Protein AF-A0A2U3CEH8-F1 (afdb_monomer_lite)

Sequence (98 aa):
MVSTEKIRFQLPSSRNYFCEMKRIEYGYELIFYQAITRIKTIHISEAQIDRQYLHKVAINVGIEFYALTGPYDCADEILRQWHKHFKKKGWKERIFGR

Secondary structure (DSSP, 8-state):
-----EEEEE-TT-TTEEEEEEEETTEEEEEEEETTEEEEEEEE-GGG-SHHHHHHHHHHTT-----SS-S--HHHHHHHHHIIIIIHHHHHHHH---

pLDDT: mean 78.64, std 17.6, range [38.25, 95.06]

Foldseek 3Di:
DDPFDKDKDAFPQDPQKIWIWTADPFAIWIWIGGNNHTQDIDGDGPVQLDLVSLQVVCVVSVVDDDCPDDPGGRSNVVSVVCCVRPVVVVVVCVVDDD

Radius of gyration: 14.23 Å; chains: 1; bounding box: 28×28×47 Å

Structure (mmCIF, N/CA/C/O backbone):
data_AF-A0A2U3CEH8-F1
#
_entry.id   AF-A0A2U3CEH8-F1
#
loop_
_atom_site.group_PDB
_atom_site.id
_atom_site.type_symbol
_atom_site.label_atom_id
_atom_site.label_alt_id
_atom_site.label_comp_id
_atom_site.label_asym_id
_atom_site.label_entity_id
_atom_site.label_seq_id
_atom_site.pdbx_PDB_ins_code
_atom_site.Cartn_x
_atom_site.Cartn_y
_atom_site.Cartn_z
_atom_site.occupancy
_atom_site.B_iso_or_equiv
_atom_site.auth_seq_id
_atom_site.auth_comp_id
_atom_site.auth_asym_id
_atom_site.auth_atom_id
_atom_site.pdbx_PDB_model_num
ATOM 1 N N . MET A 1 1 ? 0.574 12.432 23.119 1.00 42.84 1 MET A N 1
ATOM 2 C CA . MET A 1 1 ? 1.517 12.092 22.030 1.00 42.84 1 MET A CA 1
ATOM 3 C C . MET A 1 1 ? 1.043 10.799 21.386 1.00 42.84 1 MET A C 1
ATOM 5 O O . MET A 1 1 ? 1.157 9.754 22.011 1.00 42.84 1 MET A O 1
ATOM 9 N N . VAL A 1 2 ? 0.419 10.863 20.208 1.00 45.81 2 VAL A N 1
ATOM 10 C CA . VAL A 1 2 ? -0.078 9.661 19.519 1.00 45.81 2 VAL A CA 1
ATOM 11 C C . VAL A 1 2 ? 1.117 8.992 18.852 1.00 45.81 2 VAL A C 1
ATOM 13 O O . VAL A 1 2 ? 1.735 9.574 17.963 1.00 45.81 2 VAL A O 1
ATOM 16 N N . SER A 1 3 ? 1.478 7.798 19.317 1.00 46.69 3 SER A N 1
ATOM 17 C CA . SER A 1 3 ? 2.444 6.947 18.628 1.00 46.69 3 SER A CA 1
ATOM 18 C C . SER A 1 3 ? 1.877 6.627 17.245 1.00 46.69 3 SER A C 1
ATOM 20 O O . SER A 1 3 ? 0.975 5.801 17.114 1.00 46.69 3 SER A O 1
ATOM 22 N N . THR A 1 4 ? 2.332 7.331 16.207 1.00 64.19 4 THR A N 1
ATOM 23 C CA . THR A 1 4 ? 1.991 6.990 14.825 1.00 64.19 4 THR A CA 1
ATOM 24 C C . THR A 1 4 ? 2.775 5.746 14.454 1.00 64.19 4 THR A C 1
ATOM 26 O O . THR A 1 4 ? 3.904 5.834 13.966 1.00 64.19 4 THR A O 1
ATOM 29 N N . GLU A 1 5 ? 2.195 4.585 14.753 1.00 80.31 5 GLU A N 1
ATOM 30 C CA . GLU A 1 5 ? 2.720 3.303 14.309 1.00 80.31 5 GLU A CA 1
ATOM 31 C C . GLU A 1 5 ? 2.964 3.356 12.802 1.00 80.31 5 GLU A C 1
ATOM 33 O O . GLU A 1 5 ? 2.061 3.663 12.017 1.00 80.31 5 GLU A O 1
ATOM 38 N N . LYS A 1 6 ? 4.208 3.073 12.418 1.00 90.44 6 LYS A N 1
ATOM 39 C CA . LYS A 1 6 ? 4.641 3.015 11.030 1.00 90.44 6 LYS A CA 1
ATOM 40 C C . LYS A 1 6 ? 5.389 1.723 10.770 1.00 90.44 6 LYS A C 1
ATOM 42 O O . LYS A 1 6 ? 6.139 1.245 11.623 1.00 90.44 6 LYS A O 1
ATOM 47 N N . ILE A 1 7 ? 5.202 1.183 9.579 1.00 93.12 7 ILE A N 1
ATOM 48 C CA . ILE A 1 7 ? 5.949 0.040 9.069 1.00 93.12 7 ILE A CA 1
ATOM 49 C C . ILE A 1 7 ? 6.456 0.375 7.678 1.00 93.12 7 ILE A C 1
ATOM 51 O O . ILE A 1 7 ? 5.759 1.030 6.912 1.00 93.12 7 ILE A O 1
ATOM 55 N N . ARG A 1 8 ? 7.647 -0.106 7.337 1.00 93.06 8 ARG A N 1
ATOM 56 C CA . ARG A 1 8 ? 8.182 -0.035 5.979 1.00 93.06 8 ARG A CA 1
ATOM 57 C C . ARG A 1 8 ? 8.504 -1.441 5.509 1.00 93.06 8 ARG A C 1
ATOM 59 O O . ARG A 1 8 ? 9.131 -2.202 6.241 1.00 93.06 8 ARG A O 1
ATOM 66 N N . PHE A 1 9 ? 8.073 -1.778 4.304 1.00 91.31 9 PHE A N 1
ATOM 67 C CA . PHE A 1 9 ? 8.269 -3.096 3.715 1.00 91.31 9 PHE A CA 1
ATOM 68 C C . PHE A 1 9 ? 8.568 -2.987 2.224 1.00 91.31 9 PHE A C 1
ATOM 70 O O . PHE A 1 9 ? 8.223 -2.009 1.560 1.00 91.31 9 PHE A O 1
ATOM 77 N N . GLN A 1 10 ? 9.267 -3.994 1.715 1.00 89.38 10 GLN A N 1
ATOM 78 C CA . GLN A 1 10 ? 9.592 -4.116 0.304 1.00 89.38 10 GLN A CA 1
ATOM 79 C C . GLN A 1 10 ? 8.401 -4.718 -0.449 1.00 89.38 10 GLN A C 1
ATOM 81 O O . GLN A 1 10 ? 7.757 -5.639 0.053 1.00 89.38 10 GLN A O 1
ATOM 86 N N . LEU A 1 11 ? 8.122 -4.213 -1.648 1.00 87.19 11 LEU A N 1
ATOM 87 C CA . LEU A 1 11 ? 7.081 -4.756 -2.518 1.00 87.19 11 LEU A CA 1
ATOM 88 C C . LEU A 1 11 ? 7.631 -5.948 -3.333 1.00 87.19 11 LEU A C 1
ATOM 90 O O . LEU A 1 11 ? 8.799 -5.928 -3.734 1.00 87.19 11 LEU A O 1
ATOM 94 N N . PRO A 1 12 ? 6.822 -7.001 -3.576 1.00 77.06 12 PRO A N 1
ATOM 95 C CA . PRO A 1 12 ? 7.292 -8.311 -4.055 1.00 77.06 12 PRO A CA 1
ATOM 96 C C . PRO A 1 12 ? 7.866 -8.304 -5.478 1.00 77.06 12 PRO A C 1
ATOM 98 O O . PRO A 1 12 ? 8.495 -9.264 -5.910 1.00 77.06 12 PRO A O 1
ATOM 101 N N . SER A 1 13 ? 7.673 -7.219 -6.210 1.00 64.88 13 SER A N 1
ATOM 102 C CA . SER A 1 13 ? 7.832 -7.169 -7.652 1.00 64.88 13 SER A CA 1
ATOM 103 C C . SER A 1 13 ? 9.092 -6.440 -8.131 1.00 64.88 13 SER A C 1
ATOM 105 O O . SER A 1 13 ? 9.440 -6.504 -9.307 1.00 64.88 13 SER A O 1
ATOM 107 N N . SER A 1 14 ? 9.832 -5.789 -7.228 1.00 64.56 14 SER A N 1
ATOM 108 C CA . SER A 1 14 ? 11.189 -5.315 -7.503 1.00 64.56 14 SER A CA 1
ATOM 109 C C . SER A 1 14 ? 11.916 -4.951 -6.211 1.00 64.56 14 SER A C 1
ATOM 111 O O . SER A 1 14 ? 11.344 -4.364 -5.293 1.00 64.56 14 SER A O 1
ATOM 113 N N . ARG A 1 15 ? 13.219 -5.263 -6.158 1.00 68.62 15 ARG A N 1
ATOM 114 C CA . ARG A 1 15 ? 14.107 -4.942 -5.022 1.00 68.62 15 ARG A CA 1
ATOM 115 C C . ARG A 1 15 ? 14.199 -3.453 -4.705 1.00 68.62 15 ARG A C 1
ATOM 117 O O . ARG A 1 15 ? 14.652 -3.088 -3.627 1.00 68.62 15 ARG A O 1
ATOM 124 N N . ASN A 1 16 ? 13.734 -2.616 -5.625 1.00 84.62 16 ASN A N 1
ATOM 125 C CA . ASN A 1 16 ? 13.814 -1.177 -5.501 1.00 84.62 16 ASN A CA 1
ATOM 126 C C . ASN A 1 16 ? 12.497 -0.543 -5.056 1.00 84.62 16 ASN A C 1
ATOM 128 O O . ASN A 1 16 ? 12.501 0.656 -4.847 1.00 84.62 16 ASN A O 1
ATOM 132 N N . TYR A 1 17 ? 11.386 -1.264 -4.895 1.00 87.81 17 TYR A N 1
ATOM 133 C CA . TYR A 1 17 ? 10.135 -0.628 -4.466 1.00 87.81 17 TYR A CA 1
ATOM 134 C C . TYR A 1 17 ? 9.812 -0.926 -3.009 1.00 87.81 17 TYR A C 1
ATOM 136 O O . TYR A 1 17 ? 9.860 -2.071 -2.557 1.00 87.81 17 TYR A O 1
ATOM 144 N N . PHE A 1 18 ? 9.439 0.123 -2.282 1.00 91.38 18 PHE A N 1
ATOM 145 C CA . PHE A 1 18 ? 9.057 0.039 -0.878 1.00 91.38 18 PHE A CA 1
ATOM 146 C C . PHE A 1 18 ? 7.747 0.776 -0.640 1.00 91.38 18 PHE A C 1
ATOM 148 O O . PHE A 1 18 ? 7.469 1.795 -1.274 1.00 91.38 18 PHE A O 1
ATOM 155 N N . CYS A 1 19 ? 6.980 0.287 0.324 1.00 92.62 19 CYS A N 1
ATOM 156 C CA . CYS A 1 19 ? 5.823 0.972 0.870 1.00 92.62 19 CYS A CA 1
ATOM 157 C C . CYS A 1 19 ? 6.063 1.213 2.364 1.00 92.62 19 CYS A C 1
ATOM 159 O O . CYS A 1 19 ? 6.442 0.298 3.099 1.00 92.62 19 CYS A O 1
ATOM 161 N N . GLU A 1 20 ? 5.883 2.452 2.807 1.00 95.06 20 GLU A N 1
ATOM 162 C CA . GLU A 1 20 ? 5.717 2.793 4.214 1.00 95.06 20 GLU A CA 1
ATOM 163 C C . GLU A 1 20 ? 4.226 2.996 4.483 1.00 95.06 20 GLU A C 1
ATOM 165 O O . GLU A 1 20 ? 3.567 3.771 3.797 1.00 95.06 20 GLU A O 1
ATOM 170 N N . MET A 1 21 ? 3.691 2.282 5.469 1.00 94.75 21 MET A N 1
ATOM 171 C CA . MET A 1 21 ? 2.315 2.422 5.927 1.00 94.75 21 MET A CA 1
ATOM 172 C C . MET A 1 21 ? 2.328 2.987 7.338 1.00 94.75 21 MET A C 1
ATOM 174 O O . MET A 1 21 ? 2.969 2.427 8.232 1.00 94.75 21 MET A O 1
ATOM 178 N N . LYS A 1 22 ? 1.592 4.074 7.543 1.00 93.38 22 LYS A N 1
ATOM 179 C CA . LYS A 1 22 ? 1.492 4.777 8.819 1.00 93.38 22 LYS A CA 1
ATOM 180 C C . LYS A 1 22 ? 0.031 4.936 9.214 1.00 93.38 22 LYS A C 1
ATOM 182 O O . LYS A 1 22 ? -0.786 5.351 8.396 1.00 93.38 22 LYS A O 1
ATOM 187 N N . ARG A 1 23 ? -0.300 4.638 10.472 1.00 90.00 23 ARG A N 1
ATOM 188 C CA . ARG A 1 23 ? -1.632 4.937 11.014 1.00 90.00 23 ARG A CA 1
ATOM 189 C C . ARG A 1 23 ? -1.752 6.438 11.279 1.00 90.00 23 ARG A C 1
ATOM 191 O O . ARG A 1 23 ? -0.874 7.030 11.909 1.00 90.00 23 ARG A O 1
ATOM 198 N N . ILE A 1 24 ? -2.838 7.031 10.805 1.00 89.31 24 ILE A N 1
ATOM 199 C CA . ILE A 1 24 ? -3.207 8.436 11.019 1.00 89.31 24 ILE A CA 1
ATOM 200 C C . ILE A 1 24 ? -4.590 8.504 11.677 1.00 89.31 24 ILE A C 1
ATOM 202 O O . ILE A 1 24 ? -5.270 7.487 11.790 1.00 89.31 24 ILE A O 1
ATOM 206 N N . GLU A 1 25 ? -5.003 9.692 12.122 1.00 84.75 25 GLU A N 1
ATOM 207 C CA . GLU A 1 25 ? -6.233 9.897 12.908 1.00 84.75 25 GLU A CA 1
ATOM 208 C C . GLU A 1 25 ? -7.483 9.274 12.259 1.00 84.75 25 GLU A C 1
ATOM 210 O O . GLU A 1 25 ? -8.266 8.621 12.942 1.00 84.75 25 GLU A O 1
ATOM 215 N N . TYR A 1 26 ? -7.608 9.378 10.931 1.00 83.81 26 TYR A N 1
ATOM 216 C CA . TYR A 1 26 ? -8.786 8.929 10.176 1.00 83.81 26 TYR A CA 1
ATOM 217 C C . TYR A 1 26 ? -8.511 7.764 9.208 1.00 83.81 26 TYR A C 1
ATOM 219 O O . TYR A 1 26 ? -9.283 7.529 8.279 1.00 83.81 26 TYR A O 1
ATOM 227 N N . GLY A 1 27 ? -7.410 7.027 9.389 1.00 90.62 27 GLY A N 1
ATOM 228 C CA . GLY A 1 27 ? -7.076 5.900 8.517 1.00 90.62 27 GLY A CA 1
ATOM 229 C C . GLY A 1 27 ? -5.583 5.627 8.422 1.00 90.62 27 GLY A C 1
ATOM 230 O O . GLY A 1 27 ? -4.891 5.489 9.434 1.00 90.62 27 GLY A O 1
ATOM 231 N N . TYR A 1 28 ? -5.090 5.527 7.190 1.00 93.50 28 TYR A N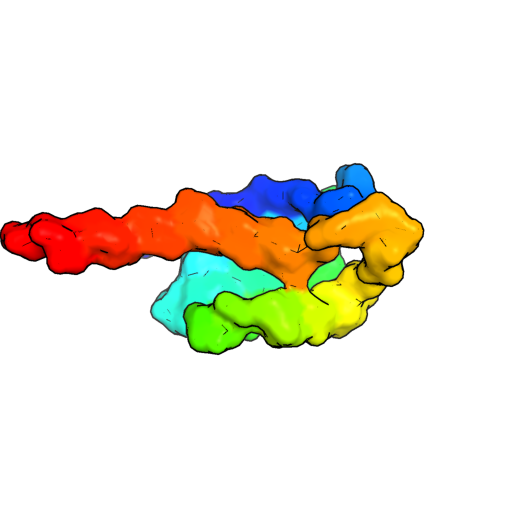 1
ATOM 232 C CA . TYR A 1 28 ? -3.723 5.135 6.884 1.00 93.50 28 TYR A CA 1
ATOM 233 C C . TYR A 1 28 ? -3.125 6.017 5.791 1.00 93.50 28 TYR A C 1
ATOM 235 O O . TYR A 1 28 ? -3.783 6.392 4.822 1.00 93.50 28 TYR A O 1
ATOM 243 N N . GLU A 1 29 ? -1.847 6.324 5.950 1.00 94.94 29 GLU A N 1
ATOM 244 C CA . GLU A 1 29 ? -1.007 6.952 4.941 1.00 94.94 29 GLU A CA 1
ATOM 245 C C . GLU A 1 29 ? -0.114 5.868 4.324 1.00 94.94 29 GLU A C 1
ATOM 247 O O . GLU A 1 29 ? 0.605 5.171 5.043 1.00 94.94 29 GLU A O 1
ATOM 252 N N . LEU A 1 30 ? -0.182 5.710 3.001 1.00 94.81 30 LEU A N 1
ATOM 253 C CA . LEU A 1 30 ? 0.699 4.860 2.206 1.00 94.81 30 LEU A CA 1
ATOM 254 C C . LEU A 1 30 ? 1.700 5.734 1.459 1.00 94.81 30 LEU A C 1
ATOM 256 O O . LEU A 1 30 ? 1.316 6.537 0.608 1.00 94.81 30 LEU A O 1
ATOM 260 N N . ILE A 1 31 ? 2.983 5.560 1.748 1.00 94.81 31 ILE A N 1
ATOM 261 C CA . ILE A 1 31 ? 4.080 6.288 1.117 1.00 94.81 31 ILE A CA 1
ATOM 262 C C . ILE A 1 31 ? 4.900 5.304 0.292 1.00 94.81 31 ILE A C 1
ATOM 264 O O . ILE A 1 31 ? 5.494 4.364 0.816 1.00 94.81 31 ILE A O 1
ATOM 268 N N . PHE A 1 32 ? 4.944 5.525 -1.012 1.00 92.62 32 PHE A N 1
ATOM 269 C CA . PHE A 1 32 ? 5.633 4.662 -1.959 1.00 92.62 32 PHE A CA 1
ATOM 270 C C . PHE A 1 32 ? 6.995 5.238 -2.323 1.00 92.62 32 PHE A C 1
ATOM 272 O O . PHE A 1 32 ? 7.120 6.436 -2.590 1.00 92.62 32 PHE A O 1
ATOM 279 N N . TYR A 1 33 ? 8.006 4.374 -2.374 1.00 91.81 33 TYR A N 1
ATOM 280 C CA . TYR A 1 33 ? 9.383 4.726 -2.701 1.00 91.81 33 TYR A CA 1
ATOM 281 C C . TYR A 1 33 ? 9.924 3.859 -3.835 1.00 91.81 33 TYR A C 1
ATOM 283 O O . TYR A 1 33 ? 9.630 2.664 -3.893 1.00 91.81 33 TYR A O 1
ATOM 291 N N . GLN A 1 34 ? 10.780 4.457 -4.666 1.00 89.38 34 GLN A N 1
ATOM 292 C CA . GLN A 1 34 ? 11.697 3.767 -5.568 1.00 89.38 34 GLN A CA 1
ATOM 293 C C . GLN A 1 34 ? 13.121 4.033 -5.065 1.00 89.38 34 GLN A C 1
ATOM 295 O O . GLN A 1 34 ? 13.587 5.171 -5.043 1.00 89.38 34 GLN A O 1
ATOM 300 N N . ALA A 1 35 ? 13.795 2.987 -4.604 1.00 87.31 35 ALA A N 1
ATOM 301 C CA . ALA A 1 35 ? 14.998 3.027 -3.791 1.00 87.31 35 ALA A CA 1
ATOM 302 C C . ALA A 1 35 ? 14.799 3.936 -2.561 1.00 87.31 35 ALA A C 1
ATOM 304 O O . ALA A 1 35 ? 14.063 3.590 -1.632 1.00 87.31 35 ALA A O 1
ATOM 305 N N . ILE A 1 36 ? 15.436 5.106 -2.564 1.00 88.25 36 ILE A N 1
ATOM 306 C CA . ILE A 1 36 ? 15.341 6.114 -1.499 1.00 88.25 36 ILE A CA 1
ATOM 307 C C . ILE A 1 36 ? 14.380 7.258 -1.842 1.00 88.25 36 ILE A C 1
ATOM 309 O O . ILE A 1 36 ? 14.003 8.028 -0.960 1.00 88.25 36 ILE A O 1
ATOM 313 N N . THR A 1 37 ? 13.954 7.363 -3.100 1.00 89.81 37 THR A N 1
ATOM 314 C CA . THR A 1 37 ? 13.152 8.481 -3.598 1.00 89.81 37 THR A CA 1
ATOM 315 C C . THR A 1 37 ? 11.675 8.217 -3.353 1.00 89.81 37 THR A C 1
ATOM 317 O O . THR A 1 37 ? 11.147 7.181 -3.757 1.00 89.81 37 THR A O 1
ATOM 320 N N . ARG A 1 38 ? 10.986 9.160 -2.704 1.00 93.00 38 ARG A N 1
ATOM 321 C CA . ARG A 1 38 ? 9.530 9.104 -2.529 1.00 93.00 38 ARG A CA 1
ATOM 322 C C . ARG A 1 38 ? 8.842 9.371 -3.867 1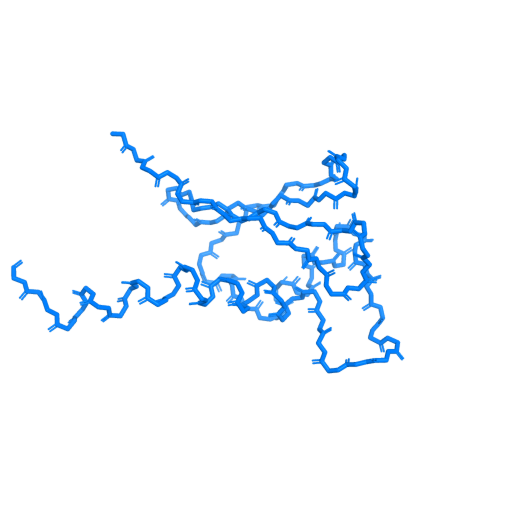.00 93.00 38 ARG A C 1
ATOM 324 O O . ARG A 1 38 ? 9.037 10.431 -4.450 1.00 93.00 38 ARG A O 1
ATOM 331 N N . ILE A 1 39 ? 8.009 8.433 -4.303 1.00 90.25 39 ILE A N 1
ATOM 332 C CA . ILE A 1 39 ? 7.230 8.517 -5.544 1.00 90.25 39 ILE A CA 1
ATOM 333 C C . ILE A 1 39 ? 5.887 9.191 -5.272 1.00 90.25 39 ILE A C 1
ATOM 335 O O . ILE A 1 39 ? 5.499 10.127 -5.964 1.00 90.25 39 ILE A O 1
ATOM 339 N N . LYS A 1 40 ? 5.149 8.694 -4.269 1.00 91.81 40 LYS A N 1
ATOM 340 C CA . LYS A 1 40 ? 3.759 9.096 -4.039 1.00 91.81 40 LYS A CA 1
ATOM 341 C C . LYS A 1 40 ? 3.323 8.853 -2.603 1.00 91.81 40 LYS A C 1
ATOM 343 O O . LYS A 1 40 ? 3.771 7.898 -1.975 1.00 91.81 40 LYS A O 1
ATOM 348 N N . THR A 1 41 ? 2.408 9.689 -2.131 1.00 94.50 41 THR A N 1
ATOM 349 C CA . THR A 1 41 ? 1.706 9.517 -0.857 1.00 94.50 41 THR A CA 1
ATOM 350 C C . THR A 1 41 ? 0.212 9.425 -1.132 1.00 94.50 41 THR A C 1
ATOM 352 O O . THR A 1 41 ? -0.324 10.227 -1.897 1.00 94.50 41 THR A O 1
ATOM 355 N N . ILE A 1 42 ? -0.454 8.442 -0.532 1.00 93.94 42 ILE A N 1
ATOM 356 C CA . ILE A 1 42 ? -1.890 8.203 -0.678 1.00 93.94 42 ILE A CA 1
ATOM 357 C C . ILE A 1 42 ? -2.493 8.021 0.709 1.00 93.94 42 ILE A C 1
ATOM 359 O O . ILE A 1 42 ? -1.987 7.249 1.517 1.00 93.94 42 ILE A O 1
ATOM 363 N N . HIS A 1 43 ? -3.595 8.717 0.962 1.00 94.38 43 HIS A N 1
ATOM 364 C CA . HIS A 1 43 ? -4.375 8.574 2.184 1.00 94.38 43 HIS A CA 1
ATOM 365 C C . HIS A 1 43 ? -5.572 7.672 1.910 1.00 94.38 43 HIS A C 1
ATOM 367 O O . HIS A 1 43 ? -6.282 7.872 0.923 1.00 94.38 43 HIS A O 1
ATOM 373 N N . ILE A 1 44 ? -5.781 6.677 2.767 1.00 93.31 44 ILE A N 1
ATOM 374 C CA . ILE A 1 44 ? -6.882 5.722 2.651 1.00 93.31 44 ILE A CA 1
ATOM 375 C C . ILE A 1 44 ? -7.556 5.541 4.008 1.00 93.31 44 ILE A C 1
ATOM 377 O O . ILE A 1 44 ? -6.898 5.509 5.047 1.00 93.31 44 ILE A O 1
ATOM 381 N N . SER A 1 45 ? -8.875 5.407 4.003 1.00 92.25 45 SER A N 1
ATOM 382 C CA . SER A 1 45 ? -9.625 4.992 5.189 1.00 92.25 45 SER A CA 1
ATOM 383 C C . SER A 1 45 ? -9.496 3.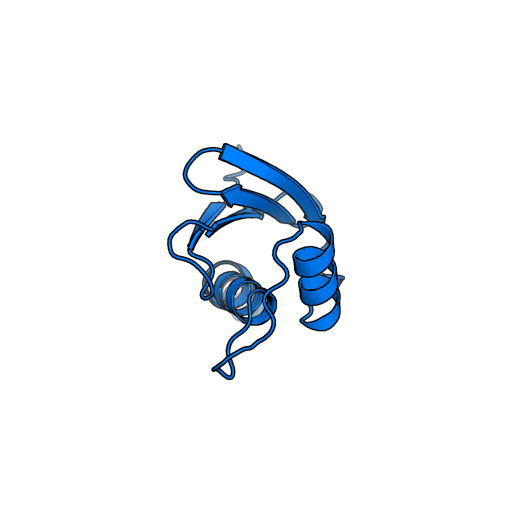483 5.408 1.00 92.25 45 SER A C 1
ATOM 385 O O . SER A 1 45 ? -9.133 2.736 4.501 1.00 92.25 45 SER A O 1
ATOM 387 N N . GLU A 1 46 ? -9.832 3.011 6.608 1.00 88.25 46 GLU A N 1
ATOM 388 C CA . GLU A 1 46 ? -9.808 1.575 6.918 1.00 88.25 46 GLU A CA 1
ATOM 389 C C . GLU A 1 46 ? -10.762 0.760 6.028 1.00 88.25 46 GLU A C 1
ATOM 391 O O . GLU A 1 46 ? -10.429 -0.351 5.627 1.00 88.25 46 GLU A O 1
ATOM 396 N N . ALA A 1 47 ? -11.905 1.339 5.643 1.00 88.38 47 ALA A N 1
ATOM 397 C CA . ALA A 1 47 ? -12.875 0.703 4.749 1.00 88.38 47 ALA A CA 1
ATOM 398 C C . ALA A 1 47 ? -12.346 0.504 3.317 1.00 88.38 47 ALA A C 1
ATOM 400 O O . ALA A 1 47 ? -12.873 -0.326 2.586 1.00 88.38 47 ALA A O 1
ATOM 401 N N . GLN A 1 48 ? -11.309 1.251 2.927 1.00 92.38 48 GLN A N 1
ATOM 402 C CA . GLN A 1 48 ? -10.653 1.155 1.620 1.00 92.38 48 GLN A CA 1
ATOM 403 C C . GLN A 1 48 ? -9.452 0.197 1.632 1.00 92.38 48 GLN A C 1
ATOM 405 O O . GLN A 1 48 ? -8.776 0.042 0.615 1.00 92.38 48 GLN A O 1
ATOM 410 N N . ILE A 1 49 ? -9.143 -0.436 2.772 1.00 90.38 49 ILE A N 1
ATOM 411 C CA . ILE A 1 49 ? -8.111 -1.478 2.852 1.00 90.38 49 ILE A CA 1
ATOM 412 C C . ILE A 1 49 ? -8.712 -2.807 2.396 1.00 90.38 49 ILE A C 1
ATOM 414 O O . ILE A 1 49 ? -8.913 -3.748 3.163 1.00 90.3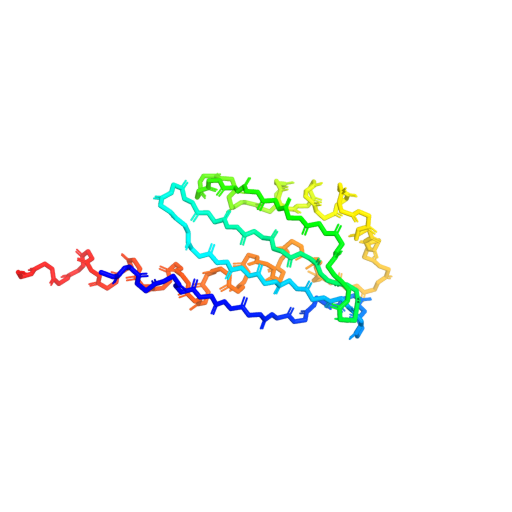8 49 ILE A O 1
ATOM 418 N N . ASP A 1 50 ? -8.999 -2.863 1.102 1.00 90.50 50 ASP A N 1
ATOM 419 C CA . ASP A 1 50 ? -9.408 -4.054 0.379 1.00 90.50 50 ASP A CA 1
ATOM 420 C C . ASP A 1 50 ? -8.514 -4.263 -0.848 1.00 90.50 50 ASP A C 1
ATOM 422 O O . ASP A 1 50 ? -7.849 -3.348 -1.344 1.00 90.50 50 ASP A O 1
ATOM 426 N N . ARG A 1 51 ? -8.489 -5.499 -1.350 1.00 87.69 51 ARG A N 1
ATOM 427 C CA . ARG A 1 51 ? -7.608 -5.884 -2.454 1.00 87.69 51 ARG A CA 1
ATOM 428 C C . ARG A 1 51 ? -7.869 -5.070 -3.726 1.00 87.69 51 ARG A C 1
ATOM 430 O O . ARG A 1 51 ? -6.916 -4.667 -4.384 1.00 87.69 51 ARG A O 1
ATOM 437 N N . GLN A 1 52 ? -9.129 -4.812 -4.079 1.00 88.00 52 GLN A N 1
ATOM 438 C CA . GLN A 1 52 ? -9.485 -4.129 -5.325 1.00 88.00 52 GLN A CA 1
ATOM 439 C C . GLN A 1 52 ? -9.075 -2.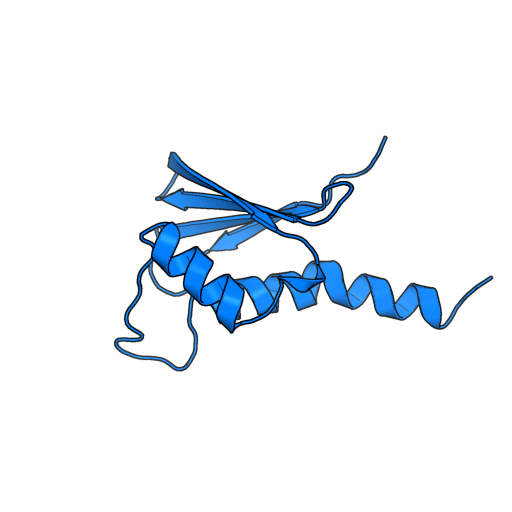654 -5.286 1.00 88.00 52 GLN A C 1
ATOM 441 O O . GLN A 1 52 ? -8.546 -2.130 -6.270 1.00 88.00 52 GLN A O 1
ATOM 446 N N . TYR A 1 53 ? -9.289 -1.980 -4.156 1.00 91.31 53 TYR A N 1
ATOM 447 C CA . TYR A 1 53 ? -8.873 -0.594 -3.985 1.00 91.31 53 TYR A CA 1
ATOM 448 C C . TYR A 1 53 ? -7.348 -0.458 -3.950 1.00 91.31 53 TYR A C 1
ATOM 450 O O . TYR A 1 53 ? -6.788 0.383 -4.656 1.00 91.31 53 TYR A O 1
ATOM 458 N N . LEU A 1 54 ? -6.654 -1.323 -3.205 1.00 90.12 54 LEU A N 1
ATOM 459 C CA . LEU A 1 54 ? -5.190 -1.324 -3.165 1.00 90.12 54 LEU A CA 1
ATOM 460 C C . LEU A 1 54 ? -4.561 -1.641 -4.527 1.00 90.12 54 LEU A C 1
ATOM 462 O O . LEU A 1 54 ? -3.521 -1.081 -4.869 1.00 90.12 54 LEU A O 1
ATOM 466 N N . HIS A 1 55 ? -5.212 -2.473 -5.338 1.00 86.81 55 HIS A N 1
ATOM 467 C CA . HIS A 1 55 ? -4.784 -2.720 -6.711 1.00 86.81 55 HIS A CA 1
ATOM 468 C C . HIS A 1 55 ? -4.876 -1.438 -7.557 1.00 86.81 55 HIS A C 1
ATOM 470 O O . HIS A 1 55 ? -3.914 -1.066 -8.227 1.00 86.81 55 HIS A O 1
ATOM 476 N N . LYS A 1 56 ? -5.991 -0.695 -7.474 1.00 88.31 56 LYS A N 1
ATOM 477 C CA . LYS A 1 56 ? -6.129 0.615 -8.143 1.00 88.31 56 LYS A CA 1
ATOM 478 C C . LYS A 1 56 ? -5.079 1.616 -7.663 1.00 88.31 56 LYS A C 1
ATOM 480 O O . LYS A 1 56 ? -4.556 2.385 -8.466 1.00 88.31 56 LYS A O 1
ATOM 485 N N . VAL A 1 57 ? -4.758 1.599 -6.369 1.00 89.38 57 VAL A N 1
ATOM 486 C CA . VAL A 1 57 ? -3.679 2.405 -5.787 1.00 89.38 57 VAL A CA 1
ATOM 487 C C . VAL A 1 57 ? -2.334 2.052 -6.422 1.00 89.38 57 VAL A C 1
ATOM 489 O O . VAL A 1 57 ? -1.638 2.958 -6.869 1.00 89.38 57 VAL A O 1
ATOM 492 N N . ALA A 1 58 ? -1.986 0.768 -6.527 1.00 85.25 58 ALA A N 1
ATOM 493 C CA . ALA A 1 58 ? -0.733 0.333 -7.143 1.00 85.25 58 ALA A CA 1
ATOM 494 C C . ALA A 1 58 ? -0.612 0.808 -8.605 1.00 85.25 58 ALA A C 1
ATOM 496 O O . ALA A 1 58 ? 0.401 1.415 -8.962 1.00 85.25 58 ALA A O 1
ATOM 497 N N . ILE A 1 59 ? -1.681 0.650 -9.400 1.00 83.81 59 ILE A N 1
ATOM 498 C CA . ILE A 1 59 ? -1.767 1.171 -10.777 1.00 83.81 59 ILE A CA 1
ATOM 499 C C . ILE A 1 59 ? -1.532 2.687 -10.800 1.00 83.81 59 ILE A C 1
ATOM 501 O O . ILE A 1 59 ? -0.702 3.196 -11.547 1.00 83.81 59 ILE A O 1
ATOM 505 N N . ASN A 1 60 ? -2.224 3.429 -9.933 1.00 85.75 60 ASN A N 1
ATOM 506 C CA . ASN A 1 60 ? -2.165 4.891 -9.882 1.00 85.75 60 ASN A CA 1
ATOM 507 C C . ASN A 1 60 ? -0.783 5.438 -9.463 1.00 85.75 60 ASN A C 1
ATOM 509 O O . ASN A 1 60 ? -0.436 6.580 -9.779 1.00 85.75 60 ASN A O 1
ATOM 513 N N . VAL A 1 61 ? 0.008 4.649 -8.733 1.00 81.88 61 VAL A N 1
ATOM 514 C CA . VAL A 1 61 ? 1.393 4.994 -8.367 1.00 81.88 61 VAL A CA 1
ATOM 515 C C . VAL A 1 61 ? 2.368 4.685 -9.518 1.00 81.88 61 VAL A C 1
ATOM 517 O O . VAL A 1 61 ? 3.536 5.050 -9.438 1.00 81.88 61 VAL A O 1
ATOM 520 N N . GLY A 1 62 ? 1.914 4.050 -10.604 1.00 77.38 62 GLY A N 1
ATOM 521 C CA . GLY A 1 62 ? 2.798 3.547 -11.660 1.00 77.38 62 GLY A CA 1
ATOM 522 C C . GLY A 1 62 ? 3.616 2.339 -11.198 1.00 77.38 62 GLY A C 1
ATOM 523 O O . GLY A 1 62 ? 4.631 1.998 -11.797 1.00 77.38 62 GLY A O 1
ATOM 524 N N . ILE A 1 63 ? 3.176 1.695 -10.115 1.00 75.75 63 ILE A N 1
ATOM 525 C CA . ILE A 1 63 ? 3.680 0.416 -9.616 1.00 75.75 63 ILE A CA 1
ATOM 526 C C . ILE A 1 63 ? 2.756 -0.647 -10.230 1.00 75.75 63 ILE A C 1
ATOM 528 O O . ILE A 1 63 ? 2.129 -1.449 -9.541 1.00 75.75 63 ILE A O 1
ATOM 532 N N . GLU A 1 64 ? 2.597 -0.589 -11.556 1.00 59.47 64 GLU A N 1
ATOM 533 C CA . GLU A 1 64 ? 1.954 -1.653 -12.314 1.00 59.47 64 GLU A CA 1
ATOM 534 C C . GLU A 1 64 ? 2.938 -2.805 -12.399 1.00 59.47 64 GLU A C 1
ATOM 536 O O . GLU A 1 64 ? 3.952 -2.746 -13.092 1.00 59.47 64 GLU A O 1
ATOM 541 N N . PHE A 1 65 ? 2.624 -3.874 -11.687 1.00 59.66 65 PHE A N 1
ATOM 542 C CA . PHE A 1 65 ? 3.222 -5.155 -11.976 1.00 59.66 65 PHE A CA 1
ATOM 543 C C . PHE A 1 65 ? 2.122 -6.028 -12.530 1.00 59.66 65 PHE A C 1
ATOM 545 O O . PHE A 1 65 ? 1.257 -6.504 -11.796 1.00 59.66 65 PHE A O 1
ATOM 552 N N . TYR A 1 66 ? 2.184 -6.250 -13.843 1.00 47.28 66 TYR A N 1
ATOM 553 C CA . TYR A 1 66 ? 1.700 -7.503 -14.389 1.00 47.28 66 TYR A CA 1
ATOM 554 C C . TYR A 1 66 ? 2.270 -8.592 -13.488 1.00 47.28 66 TYR A C 1
ATOM 556 O O . TYR A 1 66 ? 3.484 -8.650 -13.271 1.00 47.28 66 TYR A O 1
ATOM 564 N N . ALA A 1 67 ? 1.392 -9.408 -12.915 1.00 42.62 67 ALA A N 1
ATOM 565 C CA . ALA A 1 67 ? 1.769 -10.678 -12.334 1.00 42.62 67 ALA A CA 1
ATOM 566 C C . ALA A 1 67 ? 2.403 -11.509 -13.457 1.00 42.62 67 ALA A C 1
ATOM 568 O O . ALA A 1 67 ? 1.737 -12.324 -14.081 1.00 42.62 67 ALA A O 1
ATOM 569 N N . LEU A 1 68 ? 3.666 -11.243 -13.800 1.00 44.16 68 LEU A N 1
ATOM 570 C CA . LEU A 1 68 ? 4.310 -11.958 -14.888 1.00 44.16 68 LEU A CA 1
ATOM 571 C C . LEU A 1 68 ? 4.629 -13.382 -14.442 1.00 44.16 68 LEU A C 1
ATOM 573 O O . LEU A 1 68 ? 4.593 -14.265 -15.285 1.00 44.16 68 LEU A O 1
ATOM 577 N N . THR A 1 69 ? 4.811 -13.651 -13.139 1.00 44.44 69 THR A N 1
ATOM 578 C CA . THR A 1 69 ? 5.038 -15.020 -12.636 1.00 44.44 69 THR A CA 1
ATOM 579 C C . THR A 1 69 ? 4.766 -15.193 -11.123 1.00 44.44 69 THR A C 1
ATOM 581 O O . THR A 1 69 ? 5.685 -15.527 -10.373 1.00 44.44 69 THR A O 1
ATOM 584 N N . GLY A 1 70 ? 3.539 -14.989 -10.618 1.00 52.03 70 GLY A N 1
ATOM 585 C CA . GLY A 1 70 ? 3.222 -15.432 -9.245 1.00 52.03 70 GLY A CA 1
ATOM 586 C C . GLY A 1 70 ? 1.853 -15.027 -8.676 1.00 52.03 70 GLY A C 1
ATOM 587 O O . GLY A 1 70 ? 1.273 -14.047 -9.134 1.00 52.03 70 GLY A O 1
ATOM 588 N N . PRO A 1 71 ? 1.343 -15.742 -7.650 1.00 54.84 71 PRO A N 1
ATOM 589 C CA . PRO A 1 71 ? 0.048 -15.476 -7.007 1.00 54.84 71 PRO A CA 1
ATOM 590 C C . PRO A 1 71 ? 0.059 -14.285 -6.026 1.00 54.84 71 PRO A C 1
ATOM 592 O O . PRO A 1 71 ? -0.879 -14.149 -5.249 1.00 54.84 71 PRO A O 1
ATOM 595 N N . TYR A 1 72 ? 1.127 -13.480 -5.997 1.00 67.06 72 TYR A N 1
ATOM 596 C CA . TYR A 1 72 ? 1.378 -12.472 -4.961 1.00 67.06 72 TYR A CA 1
ATOM 597 C C . TYR A 1 72 ? 1.659 -11.105 -5.592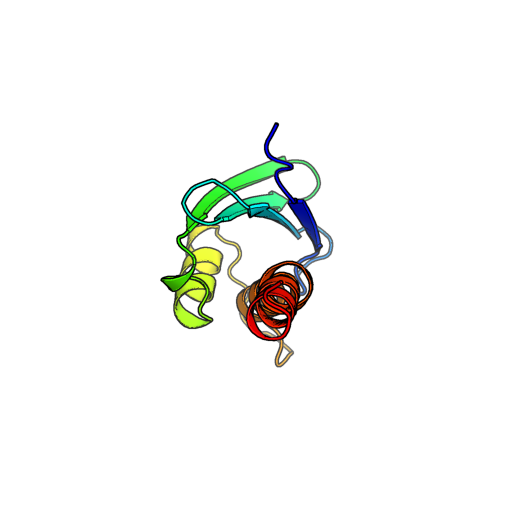 1.00 67.06 72 TYR A C 1
ATOM 599 O O . TYR A 1 72 ? 2.754 -10.876 -6.114 1.00 67.06 72 TYR A O 1
ATOM 607 N N . ASP A 1 73 ? 0.677 -10.204 -5.552 1.00 79.56 73 ASP A N 1
ATOM 608 C CA . ASP A 1 73 ? 0.798 -8.851 -6.101 1.00 79.56 73 ASP A CA 1
ATOM 609 C C . ASP A 1 73 ? 1.101 -7.783 -5.019 1.00 79.56 73 ASP A C 1
ATOM 611 O O . ASP A 1 73 ? 1.221 -8.060 -3.821 1.00 79.56 73 ASP A O 1
ATOM 615 N N . CYS A 1 74 ? 1.303 -6.534 -5.452 1.00 83.25 74 CYS A N 1
ATOM 616 C CA . CYS A 1 74 ? 1.577 -5.396 -4.565 1.00 83.25 74 CYS A CA 1
ATOM 617 C C . CYS A 1 74 ? 0.445 -5.165 -3.549 1.00 83.25 74 CYS A C 1
ATOM 619 O O . CYS A 1 74 ? 0.710 -4.877 -2.379 1.00 83.25 74 CYS A O 1
ATOM 621 N N . ALA A 1 75 ? -0.810 -5.320 -3.980 1.00 87.56 75 ALA A N 1
ATOM 622 C CA . ALA A 1 75 ? -1.969 -5.139 -3.120 1.00 87.56 75 ALA A CA 1
ATOM 623 C C . ALA A 1 75 ? -2.002 -6.214 -2.029 1.00 87.56 75 ALA A C 1
ATOM 625 O O . ALA A 1 75 ? -2.200 -5.877 -0.863 1.00 87.56 75 ALA A O 1
ATOM 626 N N . ASP A 1 76 ? -1.726 -7.472 -2.380 1.00 87.81 76 ASP A N 1
ATOM 627 C CA . ASP A 1 76 ? -1.674 -8.593 -1.439 1.00 87.81 76 ASP A CA 1
ATOM 628 C C . ASP A 1 76 ? -0.598 -8.390 -0.361 1.00 87.81 76 ASP A C 1
ATOM 630 O O . ASP A 1 76 ? -0.835 -8.658 0.821 1.00 87.81 76 ASP A O 1
ATOM 634 N N . GLU A 1 77 ? 0.575 -7.862 -0.728 1.00 89.00 77 GLU A N 1
ATOM 635 C CA . GLU A 1 77 ? 1.633 -7.560 0.240 1.00 89.00 77 GLU A CA 1
ATOM 636 C C . GLU A 1 77 ? 1.234 -6.424 1.191 1.00 89.00 77 GLU A C 1
ATOM 638 O O . GLU A 1 77 ? 1.395 -6.555 2.407 1.00 89.00 77 GLU A O 1
ATOM 643 N N . ILE A 1 78 ? 0.656 -5.335 0.673 1.00 90.25 78 ILE A N 1
ATOM 644 C CA . ILE A 1 78 ? 0.157 -4.231 1.506 1.00 90.25 78 ILE A CA 1
ATOM 645 C C . ILE A 1 78 ? -0.921 -4.742 2.474 1.00 90.25 78 ILE A C 1
ATOM 647 O O . ILE A 1 78 ? -0.870 -4.447 3.671 1.00 90.25 78 ILE A O 1
ATOM 651 N N . LEU A 1 79 ? -1.857 -5.563 1.988 1.00 90.88 79 LEU A N 1
ATOM 652 C CA . LEU A 1 79 ? -2.938 -6.144 2.786 1.00 90.88 79 LEU A CA 1
ATOM 653 C C . LEU A 1 79 ? -2.393 -7.079 3.879 1.00 90.88 79 LEU A C 1
ATOM 655 O O . LEU A 1 79 ? -2.823 -7.027 5.034 1.00 90.88 79 LEU A O 1
ATOM 659 N N . ARG A 1 80 ? -1.391 -7.901 3.547 1.00 90.12 80 ARG A N 1
ATOM 660 C CA . ARG A 1 80 ? -0.709 -8.799 4.490 1.00 90.12 80 ARG A CA 1
ATOM 661 C C . ARG A 1 80 ? -0.019 -8.024 5.606 1.00 90.12 80 ARG A C 1
ATOM 663 O O . ARG A 1 80 ? -0.149 -8.387 6.778 1.00 90.12 80 ARG A O 1
ATOM 670 N N . GLN A 1 81 ? 0.712 -6.971 5.256 1.00 91.31 81 GLN A N 1
ATOM 671 C CA . GLN A 1 81 ? 1.423 -6.133 6.220 1.00 91.31 81 GLN A CA 1
ATOM 672 C C . GLN A 1 81 ? 0.442 -5.374 7.109 1.00 91.31 81 GLN A C 1
ATOM 674 O O . GLN A 1 81 ? 0.610 -5.357 8.333 1.00 91.31 81 GLN A O 1
ATOM 679 N N . TRP A 1 82 ? -0.648 -4.872 6.524 1.00 91.31 82 TRP A N 1
ATOM 680 C CA . TRP A 1 82 ? -1.741 -4.285 7.283 1.00 91.31 82 TRP A CA 1
ATOM 681 C C . TRP A 1 82 ? -2.333 -5.269 8.301 1.00 91.31 82 TRP A C 1
ATOM 683 O O . TRP A 1 82 ? -2.428 -4.974 9.496 1.00 91.31 82 TRP A O 1
ATOM 693 N N . HIS A 1 83 ? -2.663 -6.487 7.865 1.00 89.56 83 HIS A N 1
ATOM 694 C CA . HIS A 1 83 ? -3.198 -7.525 8.740 1.00 89.56 83 HIS A CA 1
ATOM 695 C C . HIS A 1 83 ? -2.245 -7.908 9.877 1.00 89.56 83 HIS A C 1
ATOM 697 O O . HIS A 1 83 ? -2.670 -8.068 11.026 1.00 89.56 83 HIS A O 1
ATOM 703 N N . LYS A 1 84 ? -0.957 -8.056 9.559 1.00 88.44 84 LYS A N 1
ATOM 704 C CA . LYS A 1 84 ? 0.083 -8.472 10.502 1.00 88.44 84 LYS A CA 1
ATOM 705 C C . LYS A 1 84 ? 0.335 -7.428 11.587 1.00 88.44 84 LYS A C 1
ATOM 707 O O . LYS A 1 84 ? 0.487 -7.809 12.747 1.00 88.44 84 LYS A O 1
ATOM 712 N N . HIS A 1 85 ? 0.387 -6.151 11.216 1.00 87.06 85 HIS A N 1
ATOM 713 C CA . HIS A 1 85 ? 0.847 -5.084 12.105 1.00 87.06 85 HIS A CA 1
ATOM 714 C C . HIS A 1 85 ? -0.286 -4.257 12.717 1.00 87.06 85 HIS A C 1
ATOM 716 O O . HIS A 1 85 ? -0.157 -3.844 13.868 1.00 87.06 85 HIS A O 1
ATOM 722 N N . PHE A 1 86 ? -1.404 -4.085 12.007 1.00 83.50 86 PHE A N 1
ATOM 723 C CA . PHE A 1 86 ? -2.501 -3.217 12.438 1.00 83.50 86 PHE A CA 1
ATOM 724 C C . PHE A 1 86 ? -3.781 -4.002 12.778 1.00 83.50 86 PHE A C 1
ATOM 726 O O . PHE A 1 86 ? -4.322 -3.824 13.869 1.00 83.50 86 PHE A O 1
ATOM 733 N N . LYS A 1 87 ? -4.236 -4.957 11.944 1.00 74.94 87 LYS A N 1
ATOM 734 C CA . LYS A 1 87 ? -5.495 -5.698 12.223 1.00 74.94 87 LYS A CA 1
ATOM 735 C C . LYS A 1 87 ? -5.410 -6.614 13.448 1.00 74.94 87 LYS A C 1
ATOM 737 O O . LYS A 1 87 ? -6.361 -6.692 14.223 1.00 74.94 87 LYS A O 1
ATOM 742 N N . LYS A 1 88 ? -4.280 -7.305 13.659 1.00 61.16 88 LYS A N 1
ATOM 743 C CA . LYS A 1 88 ? -4.107 -8.214 14.813 1.00 61.16 88 LYS A CA 1
ATOM 744 C C . LYS A 1 88 ? -4.181 -7.510 16.174 1.00 61.16 88 LYS A C 1
ATOM 746 O O . LYS A 1 88 ? -4.458 -8.179 17.168 1.00 61.16 88 LYS A O 1
ATOM 751 N N . LYS A 1 89 ? -3.981 -6.189 16.238 1.00 55.62 89 LYS A N 1
ATOM 752 C CA . LYS A 1 89 ? -4.099 -5.429 17.491 1.00 55.62 89 LYS A CA 1
ATOM 753 C C . LYS A 1 89 ? -5.551 -5.113 17.871 1.00 55.62 89 LYS A C 1
ATOM 755 O O . LYS A 1 89 ? -5.852 -5.099 19.055 1.00 55.62 89 LYS A O 1
ATOM 760 N N . GLY A 1 90 ? -6.470 -5.019 16.904 1.00 49.91 90 GLY A N 1
ATOM 761 C CA . GLY A 1 90 ? -7.896 -4.760 17.168 1.00 49.91 90 GLY A CA 1
ATOM 762 C C . GLY A 1 90 ? -8.702 -5.953 17.710 1.00 49.91 90 GLY A C 1
ATOM 763 O O . GLY A 1 90 ? -9.803 -5.767 18.219 1.00 49.91 90 GLY A O 1
ATOM 764 N N . TRP A 1 91 ? -8.180 -7.186 17.628 1.00 43.62 91 TRP A N 1
ATOM 765 C CA . TRP A 1 91 ? -8.876 -8.378 18.146 1.00 43.62 91 TRP A CA 1
ATOM 766 C C . TRP A 1 91 ? -8.656 -8.616 19.644 1.00 43.62 91 TRP A C 1
ATOM 768 O O . TRP A 1 91 ? -9.540 -9.156 20.305 1.00 43.62 91 TRP A O 1
ATOM 778 N N . LYS A 1 92 ? -7.510 -8.207 20.207 1.00 44.50 92 LYS A N 1
ATOM 779 C CA . LYS A 1 92 ? -7.247 -8.409 21.642 1.00 44.50 92 LYS A CA 1
ATOM 780 C C . LYS A 1 92 ? -8.007 -7.426 22.537 1.00 44.50 92 LYS A C 1
ATOM 782 O O . LYS A 1 92 ? -8.386 -7.815 23.635 1.00 44.50 92 LYS A O 1
ATOM 787 N N . GLU A 1 93 ? -8.301 -6.217 22.063 1.00 50.09 93 GLU A N 1
ATOM 788 C CA . GLU A 1 93 ? -9.021 -5.208 22.861 1.00 50.09 93 GLU A CA 1
ATOM 789 C C . GLU A 1 93 ? -10.537 -5.452 22.944 1.00 50.09 93 GLU A C 1
ATOM 791 O O . GLU A 1 93 ? -11.174 -4.988 23.881 1.00 50.09 93 GLU A O 1
ATOM 796 N N . ARG A 1 94 ? -11.131 -6.240 22.033 1.00 46.25 94 ARG A N 1
ATOM 797 C CA . ARG A 1 94 ? -12.562 -6.603 22.115 1.00 46.25 94 ARG A CA 1
ATOM 798 C C . ARG A 1 94 ? -12.864 -7.810 23.004 1.00 46.25 94 ARG A C 1
ATOM 800 O O . ARG A 1 94 ? -14.011 -7.976 23.399 1.00 46.25 94 ARG A O 1
ATOM 807 N N . ILE A 1 95 ? -11.874 -8.652 23.308 1.00 53.31 95 ILE A N 1
ATOM 808 C CA . ILE A 1 95 ? -12.084 -9.881 24.099 1.00 53.31 95 ILE A CA 1
ATOM 809 C C . ILE A 1 95 ? -11.797 -9.648 25.592 1.00 53.31 95 ILE A C 1
ATOM 811 O O . ILE A 1 95 ? -12.368 -10.331 26.435 1.00 53.31 95 ILE A O 1
ATOM 815 N N . PHE A 1 96 ? -10.965 -8.661 25.939 1.00 47.88 96 PHE A N 1
ATOM 816 C CA . PHE A 1 96 ? -10.551 -8.398 27.323 1.00 47.88 96 PHE A CA 1
ATOM 817 C C . PHE A 1 96 ? -10.815 -6.958 27.766 1.00 47.88 96 PHE A C 1
ATOM 819 O O . PHE A 1 96 ? -9.959 -6.351 28.404 1.00 47.88 96 PHE A O 1
ATOM 826 N N . GLY A 1 97 ? -11.996 -6.417 27.449 1.00 40.25 97 GLY A N 1
ATOM 827 C CA . GLY A 1 97 ? -12.486 -5.216 28.124 1.00 40.25 97 GLY A CA 1
ATOM 828 C C . GLY A 1 97 ? -12.400 -5.401 29.643 1.00 40.25 97 GLY A C 1
ATOM 829 O O . GLY A 1 97 ? -13.081 -6.257 30.209 1.00 40.25 97 GLY A O 1
ATOM 830 N N . ARG A 1 98 ? -11.515 -4.631 30.272 1.00 38.25 98 ARG A N 1
ATOM 831 C CA . ARG A 1 98 ? -11.512 -4.313 31.696 1.00 38.25 98 ARG A CA 1
ATOM 832 C C . ARG A 1 98 ? -11.519 -2.804 31.817 1.00 38.25 98 ARG A C 1
ATOM 834 O O . ARG A 1 98 ? -10.762 -2.174 31.047 1.00 38.25 98 ARG A O 1
#